Protein AF-A0A2N2PT78-F1 (afdb_monomer_lite)

Secondary structure (DSSP, 8-state):
-HHHHHHHHHHHHHHHHHHS----HHHHHHHHHHHHHHHHHHHHHHTSHHHHHHHHHHHHHHHHHHHHHHHHTSS---HHHHHHHHHHHHHHHHGGGS-GGGHHHHHHHHHHHHHHHHHHIIIIIIHHHHT-

Foldseek 3Di:
DVVVVVVVVVVVVVVVCVVDVPVDCVVVVVVVVVVVVCCLVVQLQCLPLVNLQVVLVVLVVVLVVQQCCQVVVVVHHPVVSNVVSVVSSVCSVCSVVDDPVCSVVSSCVCVVVVVVVVVCCVPVPPVVVVVD

Radius of gyration: 20.89 Å; chains: 1; bounding box: 57×39×56 Å

pLDDT: mean 89.0, std 8.67, range [60.66, 97.25]

Sequence (132 aa):
MLASSALLTLLVYAWYNVQFVQHQGRYLFTALIPIAVAFALGWEEALRPRTSRLLAAGLVVLGFGLVAWGVLSGHGLPKWPLALTVLAAAGLVIRPWLPRQLDALLFALPYVALPLLALYALFGAIVPQLAR

Structure (mmCIF, N/CA/C/O backbone):
data_AF-A0A2N2PT78-F1
#
_entry.id   AF-A0A2N2PT78-F1
#
loop_
_atom_site.group_PDB
_atom_site.id
_atom_site.type_symbol
_atom_site.label_atom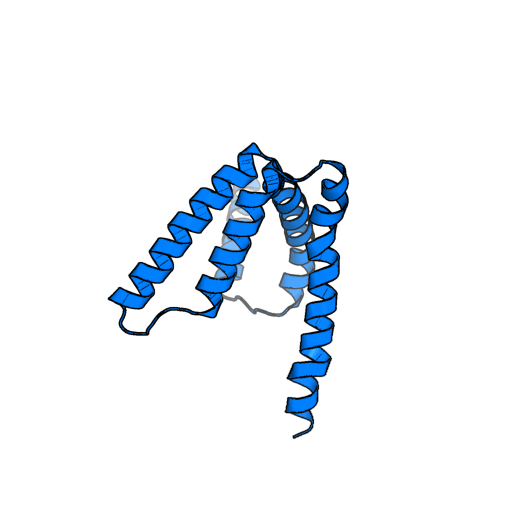_id
_atom_site.label_alt_id
_atom_site.label_comp_id
_atom_site.label_asym_id
_atom_site.label_entity_id
_atom_site.label_seq_id
_atom_site.pdbx_PDB_ins_code
_atom_site.Cartn_x
_atom_site.Cartn_y
_atom_site.Cartn_z
_atom_site.occupancy
_atom_site.B_iso_or_equiv
_atom_site.auth_seq_id
_atom_site.auth_comp_id
_atom_site.auth_asym_id
_atom_site.auth_atom_id
_atom_site.pdbx_PDB_model_num
ATOM 1 N N . MET A 1 1 ? 32.604 0.496 27.580 1.00 64.81 1 MET A N 1
ATOM 2 C CA . MET A 1 1 ? 33.464 -0.281 26.662 1.00 64.81 1 MET A CA 1
ATOM 3 C C . MET A 1 1 ? 32.634 -1.261 25.837 1.00 64.81 1 MET A C 1
ATOM 5 O O . MET A 1 1 ? 32.563 -1.075 24.633 1.00 64.81 1 MET A O 1
ATOM 9 N N . LEU A 1 2 ? 31.918 -2.216 26.447 1.00 81.31 2 LEU A N 1
ATOM 10 C CA . LEU A 1 2 ? 31.061 -3.163 25.705 1.00 81.31 2 LEU A CA 1
ATOM 11 C C . LEU A 1 2 ? 29.852 -2.505 25.021 1.00 81.31 2 LEU A C 1
ATOM 13 O O . LEU A 1 2 ? 29.646 -2.705 23.831 1.00 81.31 2 LEU A O 1
ATOM 17 N N . ALA A 1 3 ? 29.095 -1.666 25.736 1.00 82.00 3 ALA A N 1
ATOM 18 C CA . ALA A 1 3 ? 27.923 -0.990 25.167 1.00 82.00 3 ALA A CA 1
ATOM 19 C C . ALA A 1 3 ? 28.289 -0.046 24.009 1.00 82.00 3 ALA A C 1
ATOM 21 O O . ALA A 1 3 ? 27.626 -0.031 22.978 1.00 82.00 3 ALA A O 1
ATOM 22 N N . SER A 1 4 ? 29.388 0.698 24.150 1.00 81.94 4 SER A N 1
ATOM 23 C CA . SER A 1 4 ? 29.902 1.586 23.107 1.00 81.94 4 SER A CA 1
ATOM 24 C C . SER A 1 4 ? 30.430 0.818 21.890 1.00 81.94 4 SER A C 1
ATOM 26 O O . SER A 1 4 ? 30.171 1.224 20.761 1.00 81.94 4 SER A O 1
ATOM 28 N N . SER A 1 5 ? 31.104 -0.316 22.098 1.00 85.88 5 SER A N 1
ATOM 29 C CA . SER A 1 5 ? 31.541 -1.205 21.013 1.00 85.88 5 SER A CA 1
ATOM 30 C C . SER A 1 5 ? 30.358 -1.866 20.289 1.00 85.88 5 SER A C 1
ATOM 32 O O . SER A 1 5 ? 30.339 -1.903 19.059 1.00 85.88 5 SER A O 1
ATOM 34 N N . ALA A 1 6 ? 29.328 -2.304 21.019 1.00 83.81 6 ALA A N 1
ATOM 35 C CA . ALA A 1 6 ? 28.105 -2.859 20.439 1.00 83.81 6 ALA A CA 1
ATOM 36 C C . ALA A 1 6 ? 27.338 -1.817 19.607 1.00 83.81 6 ALA A C 1
ATOM 38 O O . ALA A 1 6 ? 26.907 -2.112 18.493 1.00 83.81 6 ALA A O 1
ATOM 39 N N . LEU A 1 7 ? 27.228 -0.582 20.110 1.00 90.56 7 LEU A N 1
ATOM 40 C CA . LEU A 1 7 ? 26.584 0.523 19.399 1.00 90.56 7 LEU A CA 1
ATOM 41 C C . LEU A 1 7 ? 27.328 0.871 18.100 1.00 90.56 7 LEU A C 1
ATOM 43 O O . LEU A 1 7 ? 26.705 0.999 17.049 1.00 90.56 7 LEU A O 1
ATOM 47 N N . LEU A 1 8 ? 28.661 0.967 18.155 1.00 90.06 8 LEU A N 1
ATOM 48 C CA . LEU A 1 8 ? 29.499 1.187 16.971 1.00 90.06 8 LEU A CA 1
ATOM 49 C C . LEU A 1 8 ? 29.353 0.055 15.951 1.00 90.06 8 LEU A C 1
ATOM 51 O O . LEU A 1 8 ? 29.251 0.318 14.758 1.00 90.06 8 LEU A O 1
ATOM 55 N N . THR A 1 9 ? 29.279 -1.193 16.413 1.00 85.38 9 THR A N 1
ATOM 56 C CA . THR A 1 9 ? 29.092 -2.359 15.540 1.00 85.38 9 THR A CA 1
ATOM 57 C C . THR A 1 9 ? 27.737 -2.314 14.827 1.00 85.38 9 THR A C 1
ATOM 59 O O . THR A 1 9 ? 27.679 -2.526 13.618 1.00 85.38 9 THR A O 1
ATOM 62 N N . LEU A 1 10 ? 26.655 -1.969 15.537 1.00 86.81 10 LEU A N 1
ATOM 63 C CA . LEU A 1 10 ? 25.322 -1.783 14.949 1.00 86.81 10 LEU A CA 1
ATOM 64 C C . LEU A 1 10 ? 25.292 -0.644 13.922 1.00 86.81 10 LEU A C 1
ATOM 66 O O . LEU A 1 10 ? 24.708 -0.803 12.852 1.00 86.81 10 LEU A O 1
ATOM 70 N N . LEU A 1 11 ? 25.943 0.482 14.223 1.00 88.38 11 LEU A N 1
ATOM 71 C CA . LEU A 1 11 ? 26.026 1.631 13.319 1.00 88.38 11 LEU A CA 1
ATOM 72 C C . LEU A 1 11 ? 26.816 1.306 12.048 1.00 88.38 11 LEU A C 1
ATOM 74 O O . LEU A 1 11 ? 26.364 1.632 10.953 1.00 88.38 11 LEU A O 1
ATOM 78 N N . VAL A 1 12 ? 27.956 0.621 12.174 1.00 86.56 12 VAL A N 1
ATOM 79 C CA . VAL A 1 12 ? 28.759 0.173 11.026 1.00 86.56 12 VAL A CA 1
ATOM 80 C C . VAL A 1 12 ? 27.997 -0.863 10.204 1.00 86.56 12 VAL A C 1
ATOM 82 O O . VAL A 1 12 ? 28.006 -0.783 8.979 1.00 86.56 12 VAL A O 1
ATOM 85 N N . TYR A 1 13 ? 27.284 -1.791 10.848 1.00 81.12 13 TYR A N 1
ATOM 86 C CA . TYR A 1 13 ? 26.430 -2.754 10.155 1.00 81.12 13 TYR A CA 1
ATOM 87 C C . TYR A 1 13 ? 25.316 -2.051 9.370 1.00 81.12 13 TYR A C 1
ATOM 89 O O . TYR A 1 13 ? 25.155 -2.313 8.179 1.00 81.12 13 TYR A O 1
ATOM 97 N N . ALA A 1 14 ? 24.584 -1.121 9.989 1.00 80.50 14 ALA A N 1
ATOM 98 C CA . ALA A 1 14 ? 23.537 -0.353 9.315 1.00 80.50 14 ALA A CA 1
ATOM 99 C C . ALA A 1 14 ? 24.099 0.473 8.144 1.00 80.50 14 ALA A C 1
ATOM 101 O O . ALA A 1 14 ? 23.559 0.416 7.042 1.00 80.50 14 ALA A O 1
ATOM 102 N N . TRP A 1 15 ? 25.223 1.167 8.349 1.00 84.25 15 TRP A N 1
ATOM 103 C CA . TRP A 1 15 ? 25.918 1.932 7.309 1.00 84.25 15 TRP A CA 1
ATOM 104 C C . TRP A 1 15 ? 26.335 1.056 6.122 1.00 84.25 15 TRP A C 1
ATOM 106 O O . TRP A 1 15 ? 26.081 1.398 4.968 1.00 84.25 15 TRP A O 1
ATOM 116 N N . TYR A 1 16 ? 26.926 -0.107 6.401 1.00 78.19 16 TYR A N 1
ATOM 117 C CA . TYR A 1 16 ? 27.376 -1.040 5.373 1.00 78.19 16 TYR A CA 1
ATOM 118 C C . TYR A 1 16 ? 26.206 -1.602 4.556 1.00 78.19 16 TYR A C 1
ATOM 120 O O . TYR A 1 16 ? 26.292 -1.691 3.331 1.00 78.19 16 TYR A O 1
ATOM 128 N N . ASN A 1 17 ? 25.085 -1.912 5.217 1.00 72.12 17 ASN A N 1
ATOM 129 C CA . ASN A 1 17 ? 23.873 -2.393 4.553 1.00 72.12 17 ASN A CA 1
ATOM 130 C C . ASN A 1 17 ? 23.210 -1.326 3.666 1.00 72.12 17 ASN A C 1
ATOM 132 O O . ASN A 1 17 ? 22.538 -1.698 2.713 1.00 72.12 17 ASN A O 1
ATOM 136 N N . VAL A 1 18 ? 23.409 -0.028 3.930 1.00 75.00 18 VAL A N 1
ATOM 137 C CA . VAL A 1 18 ? 22.906 1.062 3.069 1.00 75.00 18 VAL A CA 1
ATOM 138 C C . VAL A 1 18 ? 23.821 1.310 1.861 1.00 75.00 18 VAL A C 1
ATOM 140 O O . VAL A 1 18 ? 23.333 1.676 0.797 1.00 75.00 18 VAL A O 1
ATOM 143 N N . GLN A 1 19 ? 25.133 1.086 1.997 1.00 72.25 19 GLN A N 1
ATOM 144 C CA . GLN A 1 19 ? 26.110 1.301 0.917 1.00 72.25 19 GLN A CA 1
ATOM 145 C C . GLN A 1 19 ? 26.194 0.130 -0.075 1.00 72.25 19 GLN A C 1
ATOM 147 O O . GLN A 1 19 ? 26.337 0.351 -1.275 1.00 72.25 19 GLN A O 1
ATOM 152 N N . PHE A 1 20 ? 26.071 -1.115 0.396 1.00 61.16 20 PHE A N 1
ATOM 153 C CA . PHE A 1 20 ? 26.172 -2.320 -0.437 1.00 61.16 20 PHE A CA 1
ATOM 154 C C . PHE A 1 20 ? 24.842 -3.071 -0.505 1.00 61.16 20 PHE A C 1
ATOM 156 O O . PHE A 1 20 ? 24.761 -4.265 -0.202 1.00 61.16 20 PHE A O 1
ATOM 163 N N . VAL A 1 21 ? 23.781 -2.368 -0.913 1.00 60.66 21 VAL A N 1
ATOM 164 C CA . VAL A 1 21 ? 22.473 -2.988 -1.143 1.00 60.66 21 VAL A CA 1
ATOM 165 C C . VAL A 1 21 ? 22.555 -3.883 -2.376 1.00 60.66 21 VAL A C 1
ATOM 167 O O . VAL A 1 21 ? 22.302 -3.478 -3.509 1.00 60.66 21 VAL A O 1
ATOM 170 N N . GLN A 1 22 ? 22.881 -5.153 -2.159 1.00 60.72 22 GLN A N 1
ATOM 171 C CA . GLN A 1 22 ? 22.513 -6.176 -3.118 1.00 60.72 22 GLN A CA 1
ATOM 172 C C . GLN A 1 22 ? 21.025 -6.442 -2.931 1.00 60.72 22 GLN A C 1
ATOM 174 O O . GLN A 1 22 ? 20.627 -7.110 -1.975 1.00 60.72 22 GLN A O 1
ATOM 179 N N . HIS A 1 23 ? 20.200 -5.941 -3.853 1.00 61.22 23 HIS A N 1
ATOM 180 C CA . HIS A 1 23 ? 18.778 -6.281 -3.963 1.00 61.22 23 HIS A CA 1
ATOM 181 C C . HIS A 1 23 ? 18.590 -7.749 -4.402 1.00 61.22 23 HIS A C 1
ATOM 183 O O . HIS A 1 23 ? 17.856 -8.058 -5.335 1.00 61.22 23 HIS A O 1
ATOM 189 N N . GLN A 1 24 ? 19.287 -8.683 -3.755 1.00 64.69 24 GLN A N 1
ATOM 190 C CA . GLN A 1 24 ? 18.999 -10.098 -3.870 1.00 64.69 24 GLN A CA 1
ATOM 191 C C . GLN A 1 24 ? 17.704 -10.365 -3.110 1.00 64.69 24 GLN A C 1
ATOM 193 O O . GLN A 1 24 ? 17.557 -9.967 -1.950 1.00 64.69 24 GLN A O 1
ATOM 198 N N . GLY A 1 25 ? 16.784 -11.094 -3.745 1.00 62.59 25 GLY A N 1
ATOM 199 C CA . GLY A 1 25 ? 15.491 -11.457 -3.159 1.00 62.59 25 GLY A CA 1
ATOM 200 C C . GLY A 1 25 ? 15.590 -12.114 -1.775 1.00 62.59 25 GLY A C 1
ATOM 201 O O . GLY A 1 25 ? 14.625 -12.081 -1.023 1.00 62.59 25 GLY A O 1
ATOM 202 N N . ARG A 1 26 ? 16.767 -12.630 -1.382 1.00 72.00 26 ARG A N 1
ATOM 203 C CA . ARG A 1 26 ? 17.045 -13.194 -0.052 1.00 72.00 26 ARG A CA 1
ATOM 204 C C . ARG A 1 26 ? 16.655 -12.266 1.104 1.00 72.00 26 ARG A C 1
ATOM 206 O O . ARG A 1 26 ? 16.064 -12.743 2.066 1.00 72.00 26 ARG A O 1
ATOM 213 N N . TYR A 1 27 ? 16.944 -10.965 1.021 1.00 72.12 27 TYR A N 1
ATOM 214 C CA . TYR A 1 27 ? 16.552 -10.025 2.083 1.00 72.12 27 TYR A CA 1
ATOM 215 C C . TYR A 1 27 ? 15.048 -9.742 2.076 1.00 72.12 27 TYR A C 1
ATOM 217 O O . TYR A 1 27 ? 14.449 -9.560 3.136 1.00 72.12 27 TYR A O 1
ATOM 225 N N . LEU A 1 28 ? 14.428 -9.771 0.891 1.00 75.56 28 LEU A N 1
ATOM 226 C CA . LEU A 1 28 ? 12.985 -9.620 0.749 1.00 75.56 28 LEU A CA 1
ATOM 227 C C . LEU A 1 28 ? 12.249 -10.796 1.400 1.00 75.56 28 LEU A C 1
ATOM 229 O O . LEU A 1 28 ? 11.286 -10.553 2.111 1.00 75.56 28 LEU A O 1
ATOM 233 N N . PHE A 1 29 ? 12.729 -12.038 1.248 1.00 79.25 29 PHE A N 1
ATOM 234 C CA . PHE A 1 29 ? 12.099 -13.214 1.865 1.00 79.25 29 PHE A CA 1
ATOM 235 C C . PHE A 1 29 ? 12.026 -13.125 3.391 1.00 79.25 29 PHE A C 1
ATOM 237 O O . PHE A 1 29 ? 10.973 -13.395 3.963 1.00 79.25 29 PHE A O 1
ATOM 244 N N . THR A 1 30 ? 13.098 -12.692 4.059 1.00 84.69 30 THR A N 1
ATOM 245 C CA . THR A 1 30 ? 13.058 -12.474 5.515 1.00 84.69 30 THR A CA 1
ATOM 246 C C . THR A 1 30 ? 12.151 -11.295 5.878 1.00 84.69 30 THR A C 1
ATOM 248 O O . THR A 1 30 ? 11.427 -11.357 6.869 1.00 84.69 30 THR A O 1
ATOM 251 N N . ALA A 1 31 ? 12.135 -10.239 5.058 1.00 83.38 31 ALA A N 1
ATOM 252 C CA . ALA A 1 31 ? 11.252 -9.090 5.247 1.00 83.38 31 ALA A CA 1
ATOM 253 C C . ALA A 1 31 ? 9.774 -9.379 4.909 1.00 83.38 31 ALA A C 1
ATOM 255 O O . ALA A 1 31 ? 8.905 -8.616 5.328 1.00 83.38 31 ALA A O 1
ATOM 256 N N . LEU A 1 32 ? 9.446 -10.476 4.214 1.00 86.12 32 LEU A N 1
ATOM 257 C CA . LEU A 1 32 ? 8.059 -10.816 3.876 1.00 86.12 32 LEU A CA 1
ATOM 258 C C . LEU A 1 32 ? 7.207 -11.025 5.121 1.00 86.12 32 LEU A C 1
ATOM 260 O O . LEU A 1 32 ? 6.053 -10.621 5.117 1.00 86.12 32 LEU A O 1
ATOM 264 N N . ILE A 1 33 ? 7.758 -11.619 6.183 1.00 88.38 33 ILE A N 1
ATOM 265 C CA . ILE A 1 33 ? 7.014 -11.845 7.427 1.00 88.38 33 ILE A CA 1
ATOM 266 C C . ILE A 1 33 ? 6.563 -10.508 8.042 1.00 88.38 33 ILE A C 1
ATOM 268 O O . ILE A 1 33 ? 5.354 -10.321 8.199 1.00 88.38 33 ILE A O 1
ATOM 272 N N . PRO A 1 34 ? 7.460 -9.545 8.349 1.00 91.88 34 PRO A N 1
ATOM 273 C CA . PRO A 1 34 ? 7.024 -8.264 8.896 1.00 91.88 34 PRO A CA 1
ATOM 274 C C . PRO A 1 34 ? 6.162 -7.464 7.912 1.00 91.88 34 PRO A C 1
ATOM 276 O O . PRO A 1 34 ? 5.209 -6.823 8.347 1.00 91.88 34 PRO A O 1
ATOM 279 N N . ILE A 1 35 ? 6.423 -7.536 6.601 1.00 87.94 35 ILE A N 1
ATOM 280 C CA . ILE A 1 35 ? 5.582 -6.878 5.588 1.00 87.94 35 ILE A CA 1
ATOM 281 C C . ILE A 1 35 ? 4.169 -7.475 5.575 1.00 87.94 35 ILE A C 1
ATOM 283 O O . ILE A 1 35 ? 3.198 -6.726 5.538 1.00 87.94 35 ILE A O 1
ATOM 287 N N . ALA A 1 36 ? 4.030 -8.800 5.645 1.00 90.12 36 ALA A N 1
ATOM 288 C CA . ALA A 1 36 ? 2.737 -9.478 5.651 1.00 90.12 36 ALA A CA 1
ATOM 289 C C . ALA A 1 36 ? 1.930 -9.145 6.910 1.00 90.12 36 ALA A C 1
ATOM 291 O O . ALA A 1 36 ? 0.732 -8.889 6.811 1.00 90.12 36 ALA A O 1
ATOM 292 N N . VAL A 1 37 ? 2.581 -9.088 8.078 1.00 93.25 37 VAL A N 1
ATOM 293 C CA . VAL A 1 37 ? 1.937 -8.669 9.333 1.00 93.25 37 VAL A CA 1
ATOM 294 C C . VAL A 1 37 ? 1.507 -7.205 9.256 1.00 93.25 37 VAL A C 1
ATOM 296 O O . VAL A 1 37 ? 0.357 -6.892 9.561 1.00 93.25 37 VAL A O 1
ATOM 299 N N . ALA A 1 38 ? 2.391 -6.311 8.802 1.00 93.38 38 ALA A N 1
ATOM 300 C CA . ALA A 1 38 ? 2.073 -4.895 8.637 1.00 93.38 38 ALA A CA 1
ATOM 301 C C . ALA A 1 38 ? 0.923 -4.683 7.642 1.00 93.38 38 ALA A C 1
ATOM 303 O O . ALA A 1 38 ? 0.031 -3.878 7.899 1.00 93.38 38 ALA A O 1
ATOM 304 N N . PHE A 1 39 ? 0.909 -5.434 6.539 1.00 93.69 39 PHE A N 1
ATOM 305 C CA . PHE A 1 39 ? -0.168 -5.402 5.559 1.00 93.69 39 PHE A CA 1
ATOM 306 C C . PHE A 1 39 ? -1.484 -5.915 6.146 1.00 93.69 39 PHE A C 1
ATOM 308 O O . PHE A 1 39 ? -2.501 -5.251 5.994 1.00 93.69 39 PHE A O 1
ATOM 315 N N . ALA A 1 40 ? -1.475 -7.052 6.849 1.00 93.44 40 ALA A N 1
ATOM 316 C CA . ALA A 1 40 ? -2.680 -7.630 7.438 1.00 93.44 40 ALA A CA 1
ATOM 317 C C . ALA A 1 40 ? -3.317 -6.699 8.477 1.00 93.44 40 ALA A C 1
ATOM 319 O O . ALA A 1 40 ? -4.500 -6.375 8.376 1.00 93.44 40 ALA A O 1
ATOM 320 N N . LEU A 1 41 ? -2.516 -6.210 9.428 1.00 94.44 41 LEU A N 1
ATOM 321 C CA . LEU A 1 41 ? -2.979 -5.282 10.461 1.00 94.44 41 LEU A CA 1
ATOM 322 C C . LEU A 1 41 ? -3.387 -3.932 9.862 1.00 94.44 41 LEU A C 1
ATOM 324 O O . LEU A 1 41 ? -4.413 -3.368 10.233 1.00 94.44 41 LEU A O 1
ATOM 328 N N . GLY A 1 42 ? -2.606 -3.421 8.907 1.00 93.12 42 GLY A N 1
ATOM 329 C CA . GLY A 1 42 ? -2.910 -2.175 8.210 1.00 93.12 42 GLY A CA 1
ATOM 330 C C . GLY A 1 42 ? -4.198 -2.262 7.395 1.00 93.12 42 GLY A C 1
ATOM 331 O O . GLY A 1 42 ? -4.973 -1.310 7.384 1.00 93.12 42 GLY A O 1
ATOM 332 N N . TRP A 1 43 ? -4.462 -3.404 6.757 1.00 94.81 43 TRP A N 1
ATOM 333 C CA . TRP A 1 43 ? -5.690 -3.648 6.006 1.00 94.81 43 TRP A CA 1
ATOM 334 C C . TRP A 1 43 ? -6.908 -3.757 6.924 1.00 94.81 43 TRP A C 1
ATOM 336 O O . TRP A 1 43 ? -7.933 -3.129 6.658 1.00 94.81 43 TRP A O 1
ATOM 346 N N . GLU A 1 44 ? -6.790 -4.485 8.037 1.00 93.75 44 GLU A N 1
ATOM 347 C CA . GLU A 1 44 ? -7.847 -4.556 9.050 1.00 93.75 44 GLU A CA 1
ATOM 348 C C . GLU A 1 44 ? -8.202 -3.161 9.585 1.00 93.75 44 GLU A C 1
ATOM 350 O O . GLU A 1 44 ? -9.375 -2.780 9.633 1.00 93.75 44 GLU A O 1
ATOM 355 N N . GLU A 1 45 ? -7.187 -2.369 9.937 1.00 94.00 45 GLU A N 1
ATOM 356 C CA . GLU A 1 45 ? -7.366 -1.009 10.437 1.00 94.00 45 GLU A CA 1
ATOM 357 C C . GLU A 1 45 ? -7.934 -0.081 9.349 1.00 94.00 45 GLU A C 1
ATOM 359 O O . GLU A 1 45 ? -8.839 0.705 9.626 1.00 94.00 45 GLU A O 1
ATOM 364 N N . ALA A 1 46 ? -7.496 -0.217 8.093 1.00 93.06 46 ALA A N 1
ATOM 365 C CA . ALA A 1 46 ? -8.021 0.553 6.964 1.00 93.06 46 ALA A CA 1
ATOM 366 C C . ALA A 1 46 ? -9.518 0.309 6.722 1.00 93.06 46 ALA A C 1
ATOM 368 O O . ALA A 1 46 ? -10.238 1.233 6.345 1.00 93.06 46 ALA A O 1
ATOM 369 N N . LEU A 1 47 ? -10.005 -0.908 6.984 1.00 93.12 47 LEU A N 1
ATOM 370 C CA . LEU A 1 47 ? -11.420 -1.256 6.862 1.00 93.12 47 LEU A CA 1
ATOM 371 C C . LEU A 1 47 ? -12.282 -0.719 8.014 1.00 93.12 47 LEU A C 1
ATOM 373 O O . LEU A 1 47 ? -13.511 -0.805 7.923 1.00 93.12 47 LEU A O 1
ATOM 377 N N . ARG A 1 48 ? -11.700 -0.156 9.082 1.00 92.56 48 ARG A N 1
ATOM 378 C CA . ARG A 1 48 ? -12.482 0.444 10.172 1.00 92.56 48 ARG A CA 1
ATOM 379 C C . ARG A 1 48 ? -13.152 1.739 9.704 1.00 92.56 48 ARG A C 1
ATOM 381 O O . ARG A 1 48 ? -12.491 2.574 9.092 1.00 92.56 48 ARG A O 1
ATOM 388 N N . PRO A 1 49 ? -14.431 1.999 10.042 1.00 88.75 49 PRO A N 1
ATOM 389 C CA . PRO A 1 49 ? -15.183 3.127 9.477 1.00 88.75 49 PRO A CA 1
ATOM 390 C C . PRO A 1 49 ? -14.533 4.507 9.655 1.00 88.75 49 PRO A C 1
ATOM 392 O O . PRO A 1 49 ? -14.636 5.357 8.772 1.00 88.75 49 PRO A O 1
ATOM 395 N N . ARG A 1 50 ? -13.866 4.745 10.793 1.00 90.88 50 ARG A N 1
ATOM 396 C CA . ARG A 1 50 ? -13.176 6.013 11.072 1.00 90.88 50 ARG A CA 1
ATOM 397 C C . ARG A 1 50 ? -11.923 6.159 10.209 1.00 90.88 50 ARG A C 1
ATOM 399 O O . ARG A 1 50 ? -11.766 7.172 9.532 1.00 90.88 50 ARG A O 1
ATOM 406 N N . THR A 1 51 ? -11.066 5.146 10.221 1.00 92.69 51 THR A N 1
ATOM 407 C CA . THR A 1 51 ? -9.789 5.140 9.500 1.00 92.69 51 THR A CA 1
ATOM 408 C C . THR A 1 51 ? -10.005 5.102 7.988 1.00 92.69 51 THR A C 1
ATOM 410 O O . THR A 1 51 ? -9.365 5.861 7.270 1.00 92.69 51 THR A O 1
ATOM 413 N N . SER A 1 52 ? -11.001 4.351 7.512 1.00 93.12 52 SER A N 1
ATOM 414 C CA . SER A 1 52 ? -11.423 4.298 6.107 1.00 93.12 52 SER A CA 1
ATOM 415 C C . SER A 1 52 ? -11.728 5.684 5.533 1.00 93.12 52 SER A C 1
ATOM 417 O O . SER A 1 52 ? -11.292 6.009 4.433 1.00 93.12 52 SER A O 1
ATOM 419 N N . ARG A 1 53 ? -12.421 6.549 6.289 1.00 92.38 53 ARG A N 1
ATOM 420 C CA . ARG A 1 53 ? -12.728 7.926 5.856 1.00 92.38 53 ARG A CA 1
ATOM 421 C C . ARG A 1 53 ? -11.489 8.819 5.812 1.00 92.38 53 ARG A C 1
ATOM 423 O O . ARG A 1 53 ? -11.355 9.618 4.890 1.00 92.38 53 ARG A O 1
ATOM 430 N N . LEU A 1 54 ? -10.592 8.684 6.790 1.00 94.56 54 LEU A N 1
ATOM 431 C CA . LEU A 1 54 ? -9.333 9.436 6.822 1.00 94.56 54 LEU A CA 1
ATOM 432 C C . LEU A 1 54 ? -8.417 9.030 5.665 1.00 94.56 54 LEU A C 1
ATOM 434 O O . LEU A 1 54 ? -7.886 9.892 4.969 1.00 94.56 54 LEU A O 1
ATOM 438 N N . LEU A 1 55 ? -8.282 7.725 5.423 1.00 94.44 55 LEU A N 1
ATOM 439 C CA . LEU A 1 55 ? -7.513 7.189 4.305 1.00 94.44 55 LEU A CA 1
ATOM 440 C C . LEU A 1 55 ? -8.125 7.587 2.965 1.00 94.44 55 LEU A C 1
ATOM 442 O O . LEU A 1 55 ? -7.398 8.029 2.084 1.00 94.44 55 LEU A O 1
ATOM 446 N N . ALA A 1 56 ? -9.450 7.513 2.823 1.00 94.50 56 ALA A N 1
ATOM 447 C CA . ALA A 1 56 ? -10.141 8.009 1.640 1.00 94.50 56 ALA A CA 1
ATOM 448 C C . ALA A 1 56 ? -9.839 9.492 1.381 1.00 94.50 56 ALA A C 1
ATOM 450 O O . ALA A 1 56 ? -9.462 9.843 0.268 1.00 94.50 56 ALA A O 1
ATOM 451 N N . ALA A 1 57 ? -9.942 10.353 2.399 1.00 95.25 57 ALA A N 1
ATOM 452 C CA . ALA A 1 57 ? -9.607 11.770 2.265 1.00 95.25 57 ALA A CA 1
ATOM 453 C C . ALA A 1 57 ? -8.141 11.972 1.844 1.00 95.25 57 ALA A C 1
ATOM 455 O O . ALA A 1 57 ? -7.868 12.744 0.926 1.00 95.25 57 ALA A O 1
ATOM 456 N N . GLY A 1 58 ? -7.208 11.228 2.447 1.00 96.75 58 GLY A N 1
ATOM 457 C CA . GLY A 1 58 ? -5.797 11.236 2.058 1.00 96.75 58 GLY A CA 1
ATOM 458 C C . GLY A 1 58 ? -5.572 10.801 0.605 1.00 96.75 58 GLY A C 1
ATOM 459 O O . GLY A 1 58 ? -4.822 11.453 -0.118 1.00 96.75 58 GLY A O 1
ATOM 460 N N . LEU A 1 59 ? -6.261 9.753 0.143 1.00 95.81 59 LEU A N 1
ATOM 461 C CA . LEU A 1 59 ? -6.192 9.286 -1.245 1.00 95.81 59 LEU A CA 1
ATOM 462 C C . LEU A 1 59 ? -6.815 10.279 -2.229 1.00 95.81 59 LEU A C 1
ATOM 464 O O . LEU A 1 59 ? -6.305 10.427 -3.334 1.00 95.81 59 LEU A O 1
ATOM 468 N N . VAL A 1 60 ? -7.877 10.992 -1.844 1.00 96.12 60 VAL A N 1
ATOM 469 C CA . VAL A 1 60 ? -8.439 12.074 -2.665 1.00 96.12 60 VAL A CA 1
ATOM 470 C C . VAL A 1 60 ? -7.424 13.208 -2.819 1.00 96.12 60 VAL A C 1
ATOM 472 O O . VAL A 1 60 ? -7.180 13.654 -3.939 1.00 96.12 60 VAL A O 1
ATOM 475 N N . VAL A 1 61 ? -6.776 13.629 -1.728 1.00 97.25 61 VAL A N 1
ATOM 476 C CA . VAL A 1 61 ? -5.702 14.638 -1.772 1.00 97.25 61 VAL A CA 1
ATOM 477 C C . VAL A 1 61 ? -4.542 14.164 -2.651 1.00 97.25 61 VAL A C 1
ATOM 479 O O . VAL A 1 61 ? -4.073 14.918 -3.503 1.00 97.25 61 VAL A O 1
ATOM 482 N N . LEU A 1 62 ? -4.123 12.903 -2.511 1.00 96.19 62 LEU A N 1
ATOM 483 C CA . LEU A 1 62 ? -3.101 12.301 -3.367 1.00 96.19 62 LEU A CA 1
ATOM 484 C C . LEU A 1 62 ? -3.529 12.295 -4.840 1.00 96.19 62 LEU A C 1
ATOM 486 O O . LEU A 1 62 ? -2.733 12.645 -5.705 1.00 96.19 62 LEU A O 1
ATOM 490 N N . GLY A 1 63 ? -4.783 11.947 -5.130 1.00 94.81 63 GLY A N 1
ATOM 491 C CA . GLY A 1 63 ? -5.351 11.965 -6.476 1.00 94.81 63 GLY A CA 1
ATOM 492 C C . GLY A 1 63 ? -5.288 13.354 -7.111 1.00 94.81 63 GLY A C 1
ATOM 493 O O . GLY A 1 63 ? -4.817 13.484 -8.239 1.00 94.81 63 GLY A O 1
ATOM 494 N N . PHE A 1 64 ? -5.669 14.402 -6.373 1.00 96.12 64 PHE A N 1
ATOM 495 C CA . PHE A 1 64 ? -5.497 15.786 -6.824 1.00 96.12 64 PHE A CA 1
ATOM 496 C C . PHE A 1 64 ? -4.024 16.141 -7.051 1.00 96.12 64 PHE A C 1
ATOM 498 O O . PHE A 1 64 ? -3.704 16.771 -8.057 1.00 96.12 64 PHE A O 1
ATOM 505 N N . GLY A 1 65 ? -3.123 15.690 -6.174 1.00 95.56 65 GLY A N 1
ATOM 506 C CA . GLY A 1 65 ? -1.679 15.848 -6.348 1.00 95.56 65 GLY A CA 1
ATOM 507 C C . GLY A 1 65 ? -1.156 15.182 -7.625 1.00 95.56 65 GLY A C 1
ATOM 508 O O . GLY A 1 65 ? -0.387 15.796 -8.360 1.00 95.56 65 GLY A O 1
ATOM 509 N N . LEU A 1 66 ? -1.619 13.968 -7.942 1.00 94.00 66 LEU A N 1
ATOM 510 C CA . LEU A 1 66 ? -1.260 13.247 -9.169 1.00 94.00 66 LEU A CA 1
ATOM 511 C C . LEU A 1 66 ? -1.783 13.946 -10.430 1.00 94.00 66 LEU A C 1
ATOM 513 O O . LEU A 1 66 ? -1.075 13.988 -11.436 1.00 94.00 66 LEU A O 1
ATOM 517 N N . VAL A 1 67 ? -2.998 14.504 -10.384 1.00 94.12 67 VAL A N 1
ATOM 518 C CA . VAL A 1 67 ? -3.547 15.320 -11.480 1.00 94.12 67 VAL A CA 1
ATOM 519 C C . VAL A 1 67 ? -2.710 16.578 -11.670 1.00 94.12 67 VAL A C 1
ATOM 521 O O . VAL A 1 67 ? -2.258 16.840 -12.782 1.00 94.12 67 VAL A O 1
ATOM 524 N N . ALA A 1 68 ? -2.479 17.332 -10.593 1.00 94.31 68 ALA A N 1
ATOM 525 C CA . ALA A 1 68 ? -1.705 18.566 -10.633 1.00 94.31 68 ALA A CA 1
ATOM 526 C C . ALA A 1 68 ? -0.297 18.304 -11.172 1.00 94.31 68 ALA A C 1
ATOM 528 O O . ALA A 1 68 ? 0.130 18.976 -12.103 1.00 94.31 68 ALA A O 1
ATOM 529 N N . TRP A 1 69 ? 0.382 17.274 -10.664 1.00 94.38 69 TRP A N 1
ATOM 530 C CA . TRP A 1 69 ? 1.683 16.845 -11.165 1.00 94.38 69 TRP A CA 1
ATOM 531 C C . TRP A 1 69 ? 1.634 16.492 -12.655 1.00 94.38 69 TRP A C 1
ATOM 533 O O . TRP A 1 69 ? 2.397 17.045 -13.436 1.00 94.38 69 TRP A O 1
ATOM 543 N N . GLY A 1 70 ? 0.699 15.639 -13.085 1.00 92.00 70 GLY A N 1
ATOM 544 C CA . GLY A 1 70 ? 0.588 15.237 -14.492 1.00 92.00 70 GLY A CA 1
ATOM 545 C C . GLY A 1 70 ? 0.338 16.406 -15.454 1.00 92.00 70 GLY A C 1
ATOM 546 O O . GLY A 1 70 ? 0.867 16.412 -16.567 1.00 92.00 70 GLY A O 1
ATOM 547 N N . VAL A 1 71 ? -0.431 17.410 -15.020 1.00 92.31 71 VAL A N 1
ATOM 548 C CA . VAL A 1 71 ? -0.696 18.634 -15.791 1.00 92.31 71 VAL A CA 1
ATOM 549 C C . VAL A 1 71 ? 0.524 19.558 -15.801 1.00 92.31 71 VAL A C 1
ATOM 551 O O . VAL A 1 71 ? 0.936 20.005 -16.868 1.00 92.31 71 VAL A O 1
ATOM 554 N N .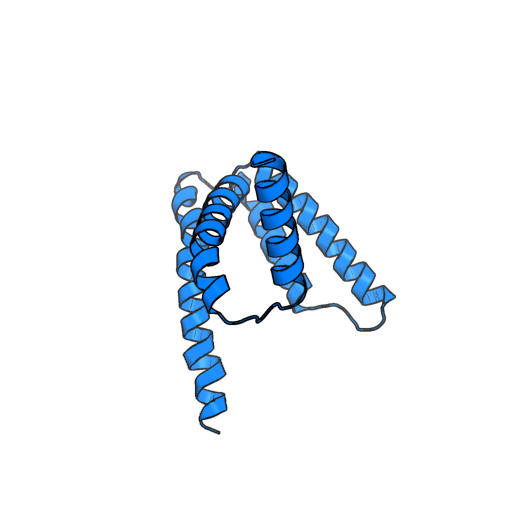 LEU A 1 72 ? 1.131 19.814 -14.638 1.00 93.44 72 LEU A N 1
ATOM 555 C CA . LEU A 1 72 ? 2.262 20.737 -14.484 1.00 93.44 72 LEU A CA 1
ATOM 556 C C . LEU A 1 72 ? 3.545 20.212 -15.130 1.00 93.44 72 LEU A C 1
ATOM 558 O O . LEU A 1 72 ? 4.317 20.985 -15.688 1.00 93.44 72 LEU A O 1
ATOM 562 N N . SER A 1 73 ? 3.781 18.902 -15.076 1.00 89.69 73 SER A N 1
ATOM 563 C CA . SER A 1 73 ? 4.960 18.288 -15.681 1.00 89.69 73 SER A CA 1
ATOM 564 C C . SER A 1 73 ? 4.858 18.193 -17.205 1.00 89.69 73 SER A C 1
ATOM 566 O O . SER A 1 73 ? 5.861 17.898 -17.845 1.00 89.69 73 SER A O 1
ATOM 568 N N . GLY A 1 74 ? 3.676 18.364 -17.810 1.00 84.00 74 GLY A N 1
ATOM 569 C CA . GLY A 1 74 ? 3.480 18.239 -19.263 1.00 84.00 74 GLY A CA 1
ATOM 570 C C . GLY A 1 74 ? 3.640 16.815 -19.824 1.00 84.00 74 GLY A C 1
ATOM 571 O 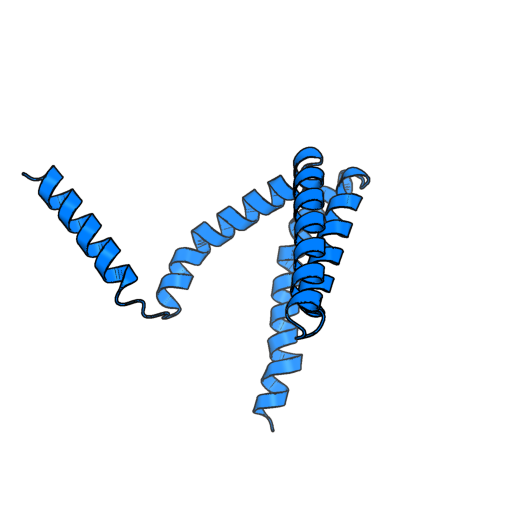O . GLY A 1 74 ? 3.485 16.610 -21.023 1.00 84.00 74 GLY A O 1
ATOM 572 N N . HIS A 1 75 ? 3.906 15.817 -18.972 1.00 79.81 75 HIS A N 1
ATOM 573 C CA . HIS A 1 75 ? 4.056 14.404 -19.350 1.00 79.81 75 HIS A CA 1
ATOM 574 C C . HIS A 1 75 ? 2.700 13.693 -19.542 1.00 79.81 75 HIS A C 1
ATOM 576 O O . HIS A 1 75 ? 2.652 12.535 -19.959 1.00 79.81 75 HIS A O 1
ATOM 582 N N . GLY A 1 76 ? 1.592 14.380 -19.243 1.00 84.19 76 GLY A N 1
ATOM 583 C CA . GLY A 1 76 ? 0.242 13.831 -19.291 1.00 84.19 76 GLY A CA 1
ATOM 584 C C . GLY A 1 76 ? -0.169 13.136 -17.991 1.00 84.19 76 GLY A C 1
ATOM 585 O O . GLY A 1 76 ? 0.628 12.911 -17.080 1.00 84.19 76 GLY A O 1
ATOM 586 N N . LEU A 1 77 ? -1.461 12.816 -17.885 1.00 89.62 77 LEU A N 1
ATOM 587 C CA . LEU A 1 77 ? -2.021 12.230 -16.669 1.00 89.62 77 LEU A CA 1
ATOM 588 C C . LEU A 1 77 ? -1.522 10.789 -16.463 1.00 89.62 77 LEU A C 1
ATOM 590 O O . LEU A 1 77 ? -1.663 9.963 -17.375 1.00 89.62 77 LEU A O 1
ATOM 594 N N . PRO A 1 78 ? -1.019 10.440 -15.262 1.00 91.12 78 PRO A N 1
ATOM 595 C CA . PRO A 1 78 ? -0.611 9.078 -14.943 1.00 91.12 78 PRO A CA 1
ATOM 596 C C . PRO A 1 78 ? -1.849 8.180 -14.799 1.00 91.12 78 PRO A C 1
ATOM 598 O O . PRO A 1 78 ? -2.370 7.984 -13.704 1.00 91.12 78 PRO A O 1
ATOM 601 N N . LYS A 1 79 ? -2.328 7.632 -15.925 1.00 92.81 79 LYS A N 1
ATOM 602 C CA . LYS A 1 79 ? -3.607 6.904 -16.031 1.00 92.81 79 LYS A CA 1
ATOM 603 C C . LYS A 1 79 ? -3.754 5.796 -14.987 1.00 92.81 79 LYS A C 1
ATOM 605 O O . LYS A 1 79 ? -4.752 5.764 -14.279 1.00 92.81 79 LYS A O 1
ATOM 610 N N . TRP A 1 80 ? -2.759 4.912 -14.877 1.00 93.25 80 TRP A N 1
ATOM 611 C CA . TRP A 1 80 ? -2.811 3.762 -13.968 1.00 93.25 80 TRP A CA 1
ATOM 612 C C . TRP A 1 80 ? -2.721 4.157 -12.489 1.00 93.25 80 TRP A C 1
ATOM 614 O O . TRP A 1 80 ? -3.622 3.772 -11.745 1.00 93.25 80 TRP A O 1
ATOM 624 N N . PRO A 1 81 ? -1.727 4.957 -12.041 1.00 93.44 81 PRO A N 1
ATOM 625 C CA . PRO A 1 81 ? -1.702 5.441 -10.662 1.00 93.44 81 PRO A CA 1
ATOM 626 C C . PRO A 1 81 ? -2.981 6.180 -10.281 1.00 93.44 81 PRO A C 1
ATOM 628 O O . PRO A 1 81 ? -3.539 5.932 -9.216 1.00 93.44 81 PRO A O 1
ATOM 631 N N . LEU A 1 82 ? -3.492 7.036 -11.167 1.00 94.50 82 LEU A N 1
ATOM 632 C CA . LEU A 1 82 ? -4.708 7.794 -10.908 1.00 94.50 82 LEU A CA 1
ATOM 633 C C . LEU A 1 82 ? -5.934 6.880 -10.814 1.00 94.50 82 LEU A C 1
ATOM 635 O O . LEU A 1 82 ? -6.696 6.996 -9.859 1.00 94.50 82 LEU A O 1
ATOM 639 N N . ALA A 1 83 ? -6.092 5.929 -11.737 1.00 95.31 83 ALA A N 1
ATOM 640 C CA . ALA A 1 83 ? -7.188 4.963 -11.711 1.00 95.31 83 ALA A CA 1
ATOM 641 C C . ALA A 1 83 ? -7.178 4.110 -10.434 1.00 95.31 83 ALA A C 1
ATOM 643 O O . ALA A 1 83 ? -8.214 3.967 -9.789 1.00 95.31 83 ALA A O 1
ATOM 644 N N . LEU A 1 84 ? -6.011 3.594 -10.030 1.00 94.25 84 LEU A N 1
ATOM 645 C CA . LEU A 1 84 ? -5.863 2.823 -8.792 1.00 94.25 84 LEU A CA 1
ATOM 646 C C . LEU A 1 84 ? -6.169 3.674 -7.555 1.00 94.25 84 LEU A C 1
ATOM 648 O O . LEU A 1 84 ? -6.875 3.215 -6.660 1.00 94.25 84 LEU A O 1
ATOM 652 N N . THR A 1 85 ? -5.692 4.922 -7.522 1.00 95.50 85 THR A N 1
ATOM 653 C CA . THR A 1 85 ? -5.947 5.849 -6.407 1.00 95.50 85 THR A CA 1
ATOM 654 C C . THR A 1 85 ? -7.438 6.155 -6.276 1.00 95.50 85 THR A C 1
ATOM 656 O O . THR A 1 85 ? -7.992 6.067 -5.182 1.00 95.50 85 THR A O 1
ATOM 659 N N . VAL A 1 86 ? -8.107 6.455 -7.394 1.00 95.25 86 VAL A N 1
ATOM 660 C CA . VA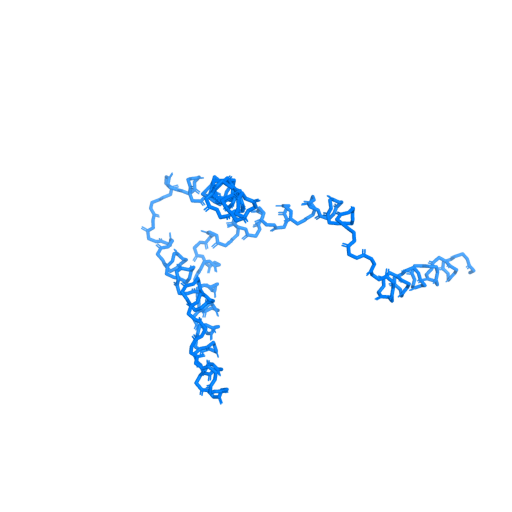L A 1 86 ? -9.549 6.737 -7.431 1.00 95.25 86 VAL A CA 1
ATOM 661 C C . VAL A 1 86 ? -10.360 5.507 -7.030 1.00 95.25 86 VAL A C 1
ATOM 663 O O . VAL A 1 86 ? -11.278 5.628 -6.223 1.00 95.25 86 VAL A O 1
ATOM 666 N N . LEU A 1 87 ? -10.011 4.322 -7.539 1.00 95.69 87 LEU A N 1
ATOM 667 C CA . LEU A 1 87 ? -10.696 3.075 -7.199 1.00 95.69 87 LEU A CA 1
ATOM 668 C C . LEU A 1 87 ? -10.559 2.746 -5.706 1.00 95.69 87 LEU A C 1
ATOM 670 O O . LEU A 1 87 ? -11.551 2.422 -5.053 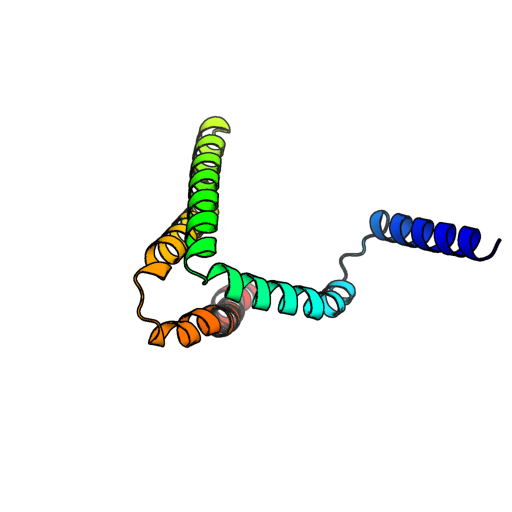1.00 95.69 87 LEU A O 1
ATOM 674 N N . ALA A 1 88 ? -9.350 2.871 -5.153 1.00 93.88 88 ALA A N 1
ATOM 675 C CA . ALA A 1 88 ? -9.097 2.652 -3.733 1.00 93.88 88 ALA A CA 1
ATOM 676 C C . ALA A 1 88 ? -9.851 3.669 -2.861 1.00 93.88 88 ALA A C 1
ATOM 678 O O . ALA A 1 88 ? -10.504 3.281 -1.891 1.00 93.88 88 ALA A O 1
ATOM 679 N N . ALA A 1 89 ? -9.828 4.954 -3.233 1.00 94.12 89 ALA A N 1
ATOM 680 C CA . ALA A 1 89 ? -10.580 5.994 -2.538 1.00 94.12 89 ALA A CA 1
ATOM 681 C C . ALA A 1 89 ? -12.086 5.702 -2.566 1.00 94.12 89 ALA A C 1
ATOM 683 O O . ALA A 1 89 ? -12.723 5.721 -1.518 1.00 94.12 89 ALA A O 1
ATOM 684 N N . ALA A 1 90 ? -12.649 5.361 -3.729 1.00 94.69 90 ALA A N 1
ATOM 685 C CA . ALA A 1 90 ? -14.061 5.016 -3.864 1.00 94.69 90 ALA A CA 1
ATOM 686 C C . ALA A 1 90 ? -14.442 3.812 -2.988 1.00 94.69 90 ALA A C 1
ATOM 688 O O . ALA A 1 90 ? -15.429 3.878 -2.257 1.00 94.69 90 ALA A O 1
ATOM 689 N N . GLY A 1 91 ? -13.630 2.749 -2.986 1.00 92.56 91 GLY A N 1
ATOM 690 C CA . GLY A 1 91 ? -13.848 1.581 -2.130 1.00 92.56 91 GLY A CA 1
ATOM 691 C C . GLY A 1 91 ? -13.879 1.933 -0.637 1.00 92.56 91 GLY A C 1
ATOM 692 O O . GLY A 1 91 ? -14.794 1.520 0.077 1.00 92.56 91 GLY A O 1
ATOM 693 N N . LEU A 1 92 ? -12.931 2.753 -0.171 1.00 93.06 92 LEU A N 1
ATOM 694 C CA . LEU A 1 92 ? -12.860 3.196 1.228 1.00 93.06 92 LEU A CA 1
ATOM 695 C C . LEU A 1 92 ? -13.933 4.228 1.601 1.00 93.06 92 LEU A C 1
ATOM 697 O O . LEU A 1 92 ? -14.372 4.273 2.752 1.00 93.06 92 LEU A O 1
ATOM 701 N N . VAL A 1 93 ? -14.388 5.047 0.653 1.00 93.50 93 VAL A N 1
ATOM 702 C CA . VAL A 1 93 ? -15.545 5.926 0.854 1.00 93.50 93 VAL A CA 1
ATOM 703 C C . VAL A 1 93 ? -16.795 5.078 1.038 1.00 93.50 93 VAL A C 1
ATOM 705 O O . VAL A 1 93 ? -17.538 5.338 1.973 1.00 93.50 93 VAL A O 1
ATOM 708 N N . ILE A 1 94 ? -16.984 4.039 0.216 1.00 92.50 94 ILE A N 1
ATOM 709 C CA . ILE A 1 94 ? -18.173 3.177 0.231 1.00 92.50 94 ILE A CA 1
ATOM 710 C C . ILE A 1 94 ? -18.233 2.274 1.477 1.00 92.50 94 ILE A C 1
ATOM 712 O O . ILE A 1 94 ? -19.310 1.982 2.002 1.00 92.50 94 ILE A O 1
ATOM 716 N N . ARG A 1 95 ? -17.066 1.868 1.987 1.00 90.88 95 ARG A N 1
ATOM 717 C CA . ARG A 1 95 ? -16.890 0.930 3.105 1.00 90.88 95 ARG A CA 1
ATOM 718 C C . ARG A 1 95 ? -17.808 1.144 4.328 1.00 90.88 95 ARG A C 1
ATOM 720 O O . ARG A 1 95 ? -18.344 0.142 4.805 1.00 90.88 95 ARG A O 1
ATOM 727 N N . PRO A 1 96 ? -18.021 2.363 4.868 1.00 89.12 96 PRO A N 1
ATOM 728 C CA . PRO A 1 96 ? -18.848 2.585 6.056 1.00 89.12 96 PRO A CA 1
ATOM 729 C C . PRO A 1 96 ? -20.344 2.325 5.845 1.00 89.12 96 PRO A C 1
ATOM 731 O O . PRO A 1 96 ? -21.064 2.216 6.833 1.00 89.12 96 PRO A O 1
ATOM 734 N N . TRP A 1 97 ? -20.814 2.259 4.594 1.00 91.31 97 TRP A N 1
ATOM 735 C CA . TRP A 1 97 ? -22.212 1.955 4.269 1.00 91.31 97 TRP A CA 1
ATOM 736 C C . TRP A 1 97 ? -22.454 0.466 3.990 1.00 91.31 97 TRP A C 1
ATOM 738 O O . TRP A 1 97 ? -23.601 0.070 3.795 1.00 91.31 97 TRP A O 1
ATOM 748 N N . LEU A 1 98 ? -21.408 -0.370 3.979 1.00 90.88 98 LEU A N 1
ATOM 749 C CA . LEU A 1 98 ? -21.568 -1.810 3.781 1.00 90.88 98 LEU A CA 1
ATOM 750 C C . LEU A 1 98 ? -22.031 -2.519 5.063 1.00 90.88 98 LEU A C 1
ATOM 752 O O . LEU A 1 98 ? -21.608 -2.156 6.165 1.00 90.88 98 LEU A O 1
ATOM 756 N N . PRO A 1 99 ? -22.855 -3.575 4.934 1.00 91.81 99 PRO A N 1
ATOM 757 C CA . PRO A 1 99 ? -23.243 -4.404 6.062 1.00 91.81 99 PRO A CA 1
ATOM 758 C C . PRO A 1 99 ? -22.035 -5.144 6.643 1.00 91.81 99 PRO A C 1
ATOM 760 O O . PRO A 1 99 ? -21.172 -5.639 5.918 1.00 91.81 99 PRO A O 1
ATOM 763 N N . ARG A 1 100 ? -22.036 -5.306 7.969 1.00 87.50 100 ARG A N 1
ATOM 764 C CA . ARG A 1 100 ? -20.974 -5.981 8.739 1.00 87.50 100 ARG A CA 1
ATOM 765 C C . ARG A 1 100 ? -20.693 -7.422 8.306 1.00 87.50 100 ARG A C 1
ATOM 767 O O . ARG A 1 100 ? -19.598 -7.926 8.509 1.00 87.50 100 ARG A O 1
ATOM 774 N N . GLN A 1 101 ? -21.669 -8.092 7.693 1.00 91.62 101 GLN A N 1
ATOM 775 C CA . GLN A 1 101 ? -21.518 -9.454 7.167 1.00 91.62 101 GLN A CA 1
ATOM 776 C C . GLN A 1 101 ? -20.437 -9.549 6.078 1.00 91.62 101 GLN A C 1
ATOM 778 O O . GLN A 1 101 ? -19.831 -10.602 5.906 1.00 91.62 101 GLN A O 1
ATOM 783 N N . LEU A 1 102 ? -20.179 -8.451 5.360 1.00 91.81 102 LEU A N 1
ATOM 784 C CA . LEU A 1 102 ? -19.170 -8.402 4.305 1.00 91.81 102 LEU A CA 1
ATOM 785 C C . LEU A 1 102 ? -17.763 -8.133 4.841 1.00 91.81 102 LEU A C 1
ATOM 787 O O . LEU A 1 102 ? -16.815 -8.243 4.075 1.00 91.81 102 LEU A O 1
ATOM 791 N N . ASP A 1 103 ? -17.595 -7.817 6.128 1.00 89.94 103 ASP A N 1
ATOM 792 C CA . ASP A 1 103 ? -16.298 -7.436 6.698 1.00 89.94 103 ASP A CA 1
ATOM 793 C C . ASP A 1 103 ? -15.241 -8.531 6.488 1.00 89.94 103 ASP A C 1
ATOM 795 O O . ASP A 1 103 ? -14.131 -8.240 6.046 1.00 89.94 103 ASP A O 1
ATOM 799 N N . ALA A 1 104 ? -15.611 -9.797 6.710 1.00 91.75 104 ALA A N 1
ATOM 800 C CA . ALA A 1 104 ? -14.724 -10.936 6.478 1.00 91.75 104 ALA A CA 1
ATOM 801 C C . ALA A 1 104 ? -14.357 -11.096 4.994 1.00 91.75 104 ALA A C 1
ATOM 803 O O . ALA A 1 104 ? -13.207 -11.378 4.663 1.00 91.75 104 ALA A O 1
ATOM 804 N N . LEU A 1 105 ? -15.319 -10.876 4.093 1.00 93.00 105 LEU A N 1
ATOM 805 C CA . LEU A 1 105 ? -15.103 -10.982 2.651 1.00 93.00 105 LEU A CA 1
ATOM 806 C C . LEU A 1 105 ? -14.214 -9.845 2.132 1.00 93.00 105 LEU A C 1
ATOM 808 O O . LEU A 1 105 ? -13.294 -10.092 1.358 1.00 93.00 105 LEU A O 1
ATOM 812 N N . LEU A 1 106 ? -14.437 -8.614 2.598 1.00 91.75 106 LEU A N 1
ATOM 813 C CA . LEU A 1 106 ? -13.603 -7.451 2.284 1.00 91.75 106 LEU A CA 1
ATOM 814 C C . LEU A 1 106 ? -12.178 -7.612 2.821 1.00 91.75 106 LEU A C 1
ATOM 816 O O . LEU A 1 106 ? -11.218 -7.241 2.147 1.00 91.75 106 LEU A O 1
ATOM 820 N N . PHE A 1 107 ? -12.032 -8.186 4.017 1.00 93.31 107 PHE A N 1
ATOM 821 C CA . PHE A 1 107 ? -10.725 -8.507 4.576 1.00 93.31 107 PHE A CA 1
ATOM 822 C C . PHE A 1 107 ? -10.003 -9.573 3.743 1.00 93.31 107 PHE A C 1
ATOM 824 O O . PHE A 1 107 ? -8.831 -9.403 3.427 1.00 93.31 107 PHE A O 1
ATOM 831 N N . ALA A 1 108 ? -10.706 -10.632 3.329 1.00 94.19 108 ALA A N 1
ATOM 832 C CA . ALA A 1 108 ? -10.144 -11.722 2.532 1.00 94.19 108 ALA A CA 1
ATOM 833 C C . ALA A 1 108 ? -9.823 -11.326 1.077 1.00 94.19 108 ALA A C 1
ATOM 835 O O . ALA A 1 108 ? -8.982 -11.960 0.438 1.00 94.19 108 ALA A O 1
ATOM 836 N N . LEU A 1 109 ? -10.471 -10.285 0.547 1.00 93.94 109 LEU A N 1
ATOM 837 C CA . LEU A 1 109 ? -10.412 -9.912 -0.866 1.00 93.94 109 LEU A CA 1
ATOM 838 C C . LEU A 1 109 ? -8.978 -9.761 -1.421 1.00 93.94 109 LEU A C 1
ATOM 840 O O . LEU A 1 109 ? -8.699 -10.385 -2.447 1.00 93.94 109 LEU A O 1
ATOM 844 N N . PRO A 1 110 ? -8.034 -9.033 -0.786 1.00 93.06 110 PRO A N 1
ATOM 845 C CA . PRO A 1 110 ? -6.673 -8.911 -1.313 1.00 93.06 110 PRO A CA 1
ATOM 846 C C . PRO A 1 110 ? -5.919 -10.245 -1.327 1.00 93.06 110 PRO A C 1
ATOM 848 O O . PRO A 1 110 ? -5.147 -10.502 -2.248 1.00 93.06 110 PRO A O 1
ATOM 851 N N . TYR A 1 111 ? -6.170 -11.114 -0.343 1.00 92.25 111 TYR A N 1
ATOM 852 C CA . TYR A 1 111 ? -5.524 -12.425 -0.233 1.00 92.25 111 TYR A CA 1
ATOM 853 C C . TYR A 1 111 ? -5.964 -13.396 -1.329 1.00 92.25 111 TYR A C 1
ATOM 855 O O . TYR A 1 111 ? -5.219 -14.314 -1.656 1.00 92.25 111 TYR A O 1
ATOM 863 N N . VAL A 1 112 ? -7.142 -13.182 -1.918 1.00 95.25 112 VAL A N 1
ATOM 864 C CA . VAL A 1 112 ? -7.618 -13.932 -3.089 1.00 95.25 112 VAL A CA 1
ATOM 865 C C . VAL A 1 112 ? -7.205 -13.237 -4.387 1.00 95.25 112 VAL A C 1
ATOM 867 O O . VAL A 1 112 ? -6.744 -13.886 -5.325 1.00 95.25 112 VAL A O 1
ATOM 870 N N . ALA A 1 113 ? -7.323 -11.909 -4.445 1.00 94.19 113 ALA A N 1
ATOM 871 C CA . ALA A 1 113 ? -7.028 -11.133 -5.643 1.00 94.19 113 ALA A CA 1
ATOM 872 C C . ALA A 1 113 ? -5.543 -11.187 -6.036 1.00 94.19 113 ALA A C 1
ATOM 874 O O . ALA A 1 113 ? -5.241 -11.315 -7.219 1.00 94.19 113 ALA A O 1
ATOM 875 N N . LEU A 1 114 ? -4.615 -11.119 -5.073 1.00 92.62 114 LEU A N 1
ATOM 876 C CA . LEU A 1 114 ? -3.175 -11.104 -5.356 1.00 92.62 114 LEU A CA 1
ATOM 877 C C . LEU A 1 114 ? -2.672 -12.412 -6.000 1.00 92.62 114 LEU A C 1
ATOM 879 O O . LEU A 1 114 ? -2.003 -12.321 -7.030 1.00 92.62 114 LEU A O 1
ATOM 883 N N . PRO A 1 115 ? -3.004 -13.619 -5.494 1.00 94.50 115 PRO A N 1
ATOM 884 C CA . PRO A 1 115 ? -2.658 -14.866 -6.177 1.00 94.50 115 PRO A CA 1
ATOM 885 C C . PRO A 1 115 ? -3.280 -14.986 -7.568 1.00 94.50 115 PRO A C 1
ATOM 887 O O . PRO A 1 115 ? -2.600 -15.400 -8.502 1.00 94.50 115 PRO A O 1
ATOM 890 N N . LEU A 1 116 ? -4.547 -14.589 -7.735 1.00 96.50 116 LEU A N 1
ATOM 891 C CA . LEU A 1 116 ? -5.202 -14.612 -9.046 1.00 96.50 116 LEU A CA 1
ATOM 892 C C . LEU A 1 116 ? -4.520 -13.662 -10.035 1.00 96.50 116 LEU A C 1
ATOM 894 O O . LEU A 1 116 ? -4.287 -14.032 -11.184 1.00 96.50 116 LEU A O 1
ATOM 898 N N . LEU A 1 117 ? -4.140 -12.468 -9.578 1.00 94.25 117 LEU A N 1
ATOM 899 C CA . LEU A 1 117 ? -3.371 -11.515 -10.370 1.00 94.25 117 LEU A CA 1
ATOM 900 C C . LEU A 1 117 ? -1.985 -12.070 -10.723 1.00 94.25 117 LEU A C 1
ATOM 902 O O . LEU A 1 117 ? -1.539 -11.888 -11.850 1.00 94.25 117 LEU A O 1
ATOM 906 N N . ALA A 1 118 ? -1.321 -12.772 -9.800 1.00 94.19 118 ALA A N 1
ATOM 907 C CA . ALA A 1 118 ? -0.031 -13.411 -10.056 1.00 94.19 118 ALA A CA 1
ATOM 908 C C . ALA A 1 118 ? -0.142 -14.532 -11.103 1.00 94.19 118 ALA A C 1
ATOM 910 O O . ALA A 1 118 ? 0.681 -14.602 -12.016 1.00 94.19 118 ALA A O 1
ATOM 911 N N . LEU A 1 119 ? -1.186 -15.363 -11.022 1.00 96.62 119 LEU A N 1
ATOM 912 C CA . LEU A 1 119 ? -1.479 -16.387 -12.029 1.00 96.62 119 LEU A CA 1
ATOM 913 C C . LEU A 1 119 ? -1.772 -15.756 -13.393 1.00 96.62 119 LEU A C 1
ATOM 915 O O . LEU A 1 119 ? -1.220 -16.191 -14.403 1.00 96.62 119 LEU A O 1
ATOM 919 N N . TYR A 1 120 ? -2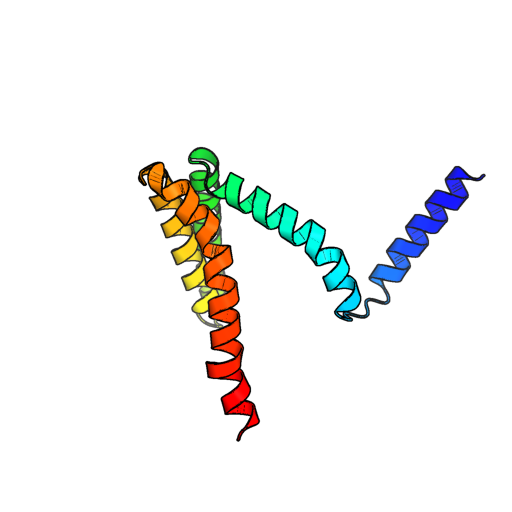.587 -14.698 -13.427 1.00 96.12 120 TYR A N 1
ATOM 920 C CA . TYR A 1 120 ? -2.859 -13.953 -14.653 1.00 96.12 120 TYR A CA 1
ATOM 921 C C . TYR A 1 120 ? -1.589 -13.325 -15.234 1.00 96.12 120 TYR A C 1
ATOM 923 O O . TYR A 1 120 ? -1.348 -13.429 -16.432 1.00 96.12 120 TYR A O 1
ATOM 931 N N . ALA A 1 121 ? -0.744 -12.708 -14.409 1.00 94.94 121 ALA A N 1
ATOM 932 C CA . ALA A 1 121 ? 0.512 -12.127 -14.864 1.00 94.94 121 ALA A CA 1
ATOM 933 C C . ALA A 1 121 ? 1.433 -13.198 -15.469 1.00 94.94 121 ALA A C 1
ATOM 935 O O . ALA A 1 121 ? 1.985 -12.992 -16.549 1.00 94.94 121 ALA A O 1
ATOM 936 N N . LEU A 1 122 ? 1.548 -14.361 -14.820 1.00 94.44 122 LEU A N 1
ATOM 937 C CA . LEU A 1 122 ? 2.373 -15.464 -15.304 1.00 94.44 122 LEU A CA 1
ATOM 938 C C . LEU A 1 122 ? 1.871 -16.002 -16.649 1.00 94.44 122 LEU A C 1
ATOM 940 O O . LEU A 1 122 ? 2.618 -16.005 -17.625 1.00 94.44 122 LEU A O 1
ATOM 944 N N . PHE A 1 123 ? 0.612 -16.434 -16.716 1.00 96.06 123 PHE A N 1
ATOM 945 C CA . PHE A 1 123 ? 0.081 -17.134 -17.890 1.00 96.06 123 PHE A CA 1
ATOM 946 C C . PHE A 1 123 ? -0.440 -16.202 -18.986 1.00 96.06 123 PHE A C 1
ATOM 948 O O . PHE A 1 123 ? -0.376 -16.546 -20.162 1.00 96.06 123 PHE A O 1
ATOM 955 N N . GLY A 1 124 ? -0.956 -15.032 -18.619 1.00 93.94 124 GLY A N 1
ATOM 956 C CA . GLY A 1 124 ? -1.550 -14.070 -19.545 1.00 93.94 124 GLY A CA 1
ATOM 957 C C . GLY A 1 124 ? -0.558 -13.059 -20.116 1.00 93.94 124 GLY A C 1
ATOM 958 O O . GLY A 1 124 ? -0.734 -12.626 -21.252 1.00 93.94 124 GLY A O 1
ATOM 959 N N . ALA A 1 125 ? 0.485 -12.689 -19.366 1.00 92.94 125 ALA A N 1
ATOM 960 C CA . ALA A 1 125 ? 1.456 -11.687 -19.810 1.00 92.94 125 ALA A CA 1
ATOM 961 C C . ALA A 1 125 ? 2.848 -12.277 -20.066 1.00 92.94 125 ALA A C 1
ATOM 963 O O . ALA A 1 125 ? 3.383 -12.103 -21.158 1.00 92.94 125 ALA A O 1
ATOM 964 N N . ILE A 1 126 ? 3.426 -12.994 -19.098 1.00 93.81 126 ILE A N 1
ATOM 965 C CA . ILE A 1 126 ? 4.842 -13.392 -19.139 1.00 93.81 126 ILE A CA 1
ATOM 966 C C . ILE A 1 126 ? 5.082 -14.564 -20.097 1.00 93.81 126 ILE A C 1
ATOM 968 O O . ILE A 1 126 ? 5.893 -14.452 -21.014 1.00 93.81 126 ILE A O 1
ATOM 972 N N . VAL A 1 127 ? 4.379 -15.688 -19.923 1.00 95.62 127 VAL A N 1
ATOM 973 C CA . VAL A 1 127 ? 4.573 -16.890 -20.757 1.00 95.62 127 VAL A CA 1
ATOM 974 C C . VAL A 1 127 ? 4.386 -16.600 -22.258 1.00 95.62 127 VAL A C 1
ATOM 976 O O . VAL A 1 127 ? 5.250 -17.001 -23.037 1.00 95.62 127 VAL A O 1
ATOM 979 N N . PRO A 1 128 ? 3.351 -15.854 -22.701 1.00 95.38 128 PRO A N 1
ATOM 980 C CA . PRO A 1 128 ? 3.178 -15.530 -24.118 1.00 95.38 128 PRO A CA 1
ATOM 981 C C . PRO A 1 128 ? 4.283 -14.642 -24.702 1.00 95.38 128 PRO A C 1
ATOM 983 O O . PRO A 1 128 ? 4.513 -14.683 -25.907 1.00 95.38 128 PRO A O 1
ATOM 986 N N . GLN A 1 129 ? 4.942 -13.822 -23.878 1.00 92.38 129 GLN A N 1
ATOM 987 C CA . GLN A 1 129 ? 6.059 -12.976 -24.308 1.00 92.38 129 GLN A CA 1
ATOM 988 C C . GLN A 1 129 ? 7.366 -13.760 -24.434 1.00 92.38 129 GLN A C 1
ATOM 990 O O . GLN A 1 129 ? 8.176 -13.424 -25.285 1.00 92.38 129 GLN A O 1
ATOM 995 N N . LEU A 1 130 ? 7.558 -14.797 -23.613 1.00 91.06 130 LEU A N 1
ATOM 996 C CA . LEU A 1 130 ? 8.734 -15.674 -23.666 1.00 91.06 130 LEU A CA 1
ATOM 997 C C . LEU A 1 130 ? 8.656 -16.723 -24.783 1.00 91.06 130 LEU A C 1
ATOM 999 O O . LEU A 1 130 ? 9.678 -17.267 -25.183 1.00 91.06 130 LEU A O 1
ATOM 1003 N N . ALA A 1 131 ? 7.447 -17.038 -25.251 1.00 87.62 131 ALA A N 1
ATOM 1004 C CA . ALA A 1 131 ? 7.210 -17.989 -26.336 1.00 87.62 131 ALA A CA 1
ATOM 1005 C C . ALA A 1 131 ? 7.281 -17.358 -27.744 1.00 87.62 131 ALA A C 1
ATOM 1007 O O . ALA A 1 131 ? 7.041 -18.058 -28.728 1.00 87.62 131 ALA A O 1
ATOM 1008 N N . ARG A 1 132 ? 7.559 -16.052 -27.840 1.00 68.56 132 ARG A N 1
ATOM 1009 C CA . ARG A 1 132 ? 7.828 -15.327 -29.092 1.00 68.56 132 ARG A CA 1
ATOM 1010 C C . ARG A 1 132 ? 9.322 -15.109 -29.259 1.00 68.56 132 ARG A C 1
ATOM 1012 O O . ARG A 1 132 ? 9.762 -15.151 -30.425 1.00 68.56 132 ARG A O 1
#